Protein AF-A0AAV0TF35-F1 (afdb_monomer_lite)

pLDDT: mean 79.48, std 15.55, range [38.28, 94.62]

Organism: Hyaloperonospora brassicae (NCBI:txid162125)

Secondary structure (DSSP, 8-state):
-PPP---------THHHHHHHHHHHHHHHHHHHHHHHHHHHHHHHHHHHHHHHHHHHHHHHHHHHHHHHHHHHHHHHHHHHHHHHHHHTT--SSHHHHHHHHHHHHHHHHHHHT-----TTSHHHHHHHHHHHHHHHHHHHT--GGG-

Structure (mmCIF, N/CA/C/O backbone):
data_AF-A0AAV0TF35-F1
#
_entry.id   AF-A0AAV0TF35-F1
#
loop_
_atom_site.group_PDB
_atom_site.id
_atom_site.type_symbol
_atom_site.label_atom_id
_atom_site.label_alt_id
_atom_site.label_comp_id
_atom_site.label_asym_id
_atom_site.label_entity_id
_atom_site.label_seq_id
_atom_site.pdbx_PDB_ins_code
_atom_site.Cartn_x
_atom_site.Cartn_y
_atom_site.Cartn_z
_atom_site.occupancy
_atom_site.B_iso_or_equiv
_atom_site.auth_seq_id
_atom_site.auth_comp_id
_atom_site.auth_asym_id
_atom_site.auth_atom_id
_atom_site.pdbx_PDB_model_num
ATOM 1 N N . MET A 1 1 ? 33.521 -10.856 -114.991 1.00 39.41 1 MET A N 1
ATOM 2 C CA . MET A 1 1 ? 33.909 -9.832 -113.999 1.00 39.41 1 MET A CA 1
ATOM 3 C C . MET A 1 1 ? 32.859 -9.853 -112.904 1.00 39.41 1 MET A C 1
ATOM 5 O O . MET A 1 1 ? 31.703 -9.589 -113.199 1.00 39.41 1 MET A O 1
ATOM 9 N N . ALA A 1 2 ? 33.233 -10.313 -111.712 1.00 38.28 2 ALA A N 1
ATOM 10 C CA . ALA A 1 2 ? 32.333 -10.455 -110.572 1.00 38.28 2 ALA A CA 1
ATOM 11 C C . ALA A 1 2 ? 32.189 -9.104 -109.856 1.00 38.28 2 ALA A C 1
ATOM 13 O O . ALA A 1 2 ? 33.193 -8.448 -109.586 1.00 38.28 2 ALA A O 1
ATOM 14 N N . VAL A 1 3 ? 30.950 -8.693 -109.593 1.00 49.34 3 VAL A N 1
ATOM 15 C CA . VAL A 1 3 ? 30.610 -7.482 -108.835 1.00 49.34 3 VAL A CA 1
ATOM 16 C C . VAL A 1 3 ? 30.583 -7.859 -107.349 1.00 49.34 3 VAL A C 1
ATOM 18 O O . VAL A 1 3 ? 29.866 -8.803 -107.008 1.00 49.34 3 VAL A O 1
ATOM 21 N N . PRO A 1 4 ? 31.345 -7.196 -106.461 1.00 49.19 4 PRO A N 1
ATOM 22 C CA . PRO A 1 4 ? 31.268 -7.470 -105.036 1.00 49.19 4 PRO A CA 1
ATOM 23 C C . PRO A 1 4 ? 30.035 -6.784 -104.436 1.00 49.19 4 PRO A C 1
ATOM 25 O O . PRO A 1 4 ? 29.790 -5.601 -104.663 1.00 49.19 4 PRO A O 1
ATOM 28 N N . LEU A 1 5 ? 29.265 -7.559 -103.671 1.00 49.47 5 LEU A N 1
ATOM 29 C CA . LEU A 1 5 ? 28.242 -7.086 -102.744 1.00 49.47 5 LEU A CA 1
ATOM 30 C C . LEU A 1 5 ? 28.941 -6.364 -101.588 1.00 49.47 5 LEU A C 1
ATOM 32 O O . LEU A 1 5 ? 29.539 -7.018 -100.736 1.00 49.47 5 LEU A O 1
ATOM 36 N N . ASP A 1 6 ? 28.870 -5.036 -101.558 1.00 43.00 6 ASP A N 1
ATOM 37 C CA . ASP A 1 6 ? 29.236 -4.259 -100.373 1.00 43.00 6 ASP A CA 1
ATOM 38 C C . ASP A 1 6 ? 27.981 -4.124 -99.501 1.00 43.00 6 ASP A C 1
ATOM 40 O O . ASP A 1 6 ? 27.189 -3.191 -99.620 1.00 43.00 6 ASP A O 1
ATOM 44 N N . SER A 1 7 ? 27.736 -5.140 -98.674 1.00 52.03 7 SER A N 1
ATOM 45 C CA . SER A 1 7 ? 26.730 -5.102 -97.615 1.00 52.03 7 SER A CA 1
ATOM 46 C C . SER A 1 7 ? 27.299 -4.333 -96.424 1.00 52.03 7 SER A C 1
ATOM 48 O O . SER A 1 7 ? 27.687 -4.919 -95.412 1.00 52.03 7 SER A O 1
ATOM 50 N N . ARG A 1 8 ? 27.378 -3.009 -96.547 1.00 45.25 8 ARG A N 1
ATOM 51 C CA . ARG A 1 8 ? 27.542 -2.137 -95.385 1.00 45.25 8 ARG A CA 1
ATOM 52 C C . ARG A 1 8 ? 26.160 -1.884 -94.804 1.00 45.25 8 ARG A C 1
ATOM 54 O O . ARG A 1 8 ? 25.381 -1.096 -95.324 1.00 45.25 8 ARG A O 1
ATOM 61 N N . SER A 1 9 ? 25.861 -2.672 -93.777 1.00 46.91 9 SER A N 1
ATOM 62 C CA . SER A 1 9 ? 24.725 -2.510 -92.879 1.00 46.91 9 SER A CA 1
ATOM 63 C C . SER A 1 9 ? 24.828 -1.145 -92.200 1.00 46.91 9 SER A C 1
ATOM 65 O O . SER A 1 9 ? 25.594 -0.983 -91.255 1.00 46.91 9 SER A O 1
ATOM 67 N N . ASP A 1 10 ? 24.088 -0.173 -92.717 1.00 50.88 10 ASP A N 1
ATOM 68 C CA . ASP A 1 10 ? 23.901 1.151 -92.127 1.00 50.88 10 ASP A CA 1
ATOM 69 C C . ASP A 1 10 ? 22.817 1.035 -91.041 1.00 50.88 10 ASP A C 1
ATOM 71 O O . ASP A 1 10 ? 21.649 1.345 -91.264 1.00 50.88 10 ASP A O 1
ATOM 75 N N . SER A 1 11 ? 23.180 0.434 -89.901 1.00 50.62 11 SER A N 1
ATOM 76 C CA . SER A 1 11 ? 22.349 0.435 -88.688 1.00 50.62 11 SER A CA 1
ATOM 77 C C . SER A 1 11 ? 22.844 1.584 -87.816 1.00 50.62 11 SER A C 1
ATOM 79 O O . SER A 1 11 ? 23.638 1.397 -86.894 1.00 50.62 11 SER A O 1
ATOM 81 N N . ASP A 1 12 ? 22.455 2.798 -88.204 1.00 54.41 12 ASP A N 1
ATOM 82 C CA . ASP A 1 12 ? 22.581 4.014 -87.400 1.00 54.41 12 ASP A CA 1
ATOM 83 C C . ASP A 1 12 ? 21.557 3.958 -86.258 1.00 54.41 12 ASP A C 1
ATOM 85 O O . ASP A 1 12 ? 20.518 4.617 -86.264 1.00 54.41 12 ASP A O 1
ATOM 89 N N . ASP A 1 13 ? 21.836 3.105 -85.274 1.00 57.41 13 ASP A N 1
ATOM 90 C CA . ASP A 1 13 ? 21.039 2.982 -84.057 1.00 57.41 13 ASP A CA 1
ATOM 91 C C . ASP A 1 13 ? 21.516 4.006 -83.010 1.00 57.41 13 ASP A C 1
ATOM 93 O O . ASP A 1 13 ? 21.785 3.679 -81.854 1.00 57.41 13 ASP A O 1
ATOM 97 N N . GLY A 1 14 ? 21.572 5.289 -83.391 1.00 51.75 14 GLY A N 1
ATOM 98 C CA . GLY A 1 14 ? 21.834 6.421 -82.487 1.00 51.75 14 GLY A CA 1
ATOM 99 C C . GLY A 1 14 ? 20.794 6.598 -81.363 1.00 51.75 14 GLY A C 1
ATOM 100 O O . GLY A 1 14 ? 20.927 7.473 -80.512 1.00 51.75 14 GLY A O 1
ATOM 101 N N . PHE A 1 15 ? 19.756 5.757 -81.328 1.00 52.84 15 PHE A N 1
ATOM 102 C CA . PHE A 1 15 ? 18.768 5.686 -80.249 1.00 52.84 15 PHE A CA 1
ATOM 103 C C . PHE A 1 15 ? 19.249 4.849 -79.049 1.00 52.84 15 PHE A C 1
ATOM 105 O O . PHE A 1 15 ? 18.706 4.970 -77.950 1.00 52.84 15 PHE A O 1
ATOM 112 N N . GLN A 1 16 ? 20.262 3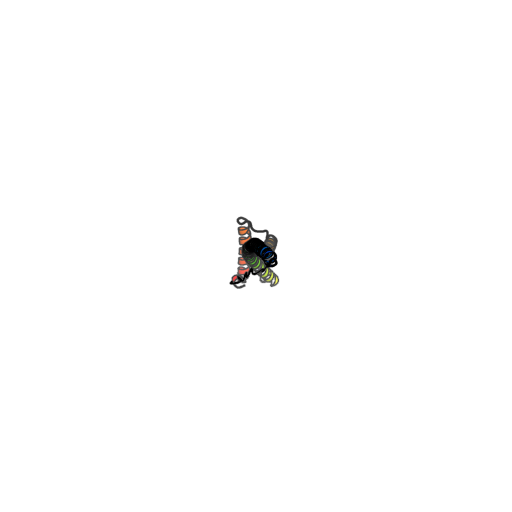.996 -79.238 1.00 52.25 16 GLN A N 1
ATOM 113 C CA . GLN A 1 16 ? 20.752 3.089 -78.196 1.00 52.25 16 GLN A CA 1
ATOM 114 C C . GLN A 1 16 ? 21.631 3.809 -77.158 1.00 52.25 16 GLN A C 1
ATOM 116 O O . GLN A 1 16 ? 21.594 3.452 -75.982 1.00 52.25 16 GLN A O 1
ATOM 121 N N . ASP A 1 17 ? 22.330 4.874 -77.559 1.00 53.12 17 ASP A N 1
ATOM 122 C CA . ASP A 1 17 ? 23.196 5.672 -76.676 1.00 53.12 17 ASP A CA 1
ATOM 123 C C . ASP A 1 17 ? 22.377 6.542 -75.695 1.00 53.12 17 ASP A C 1
A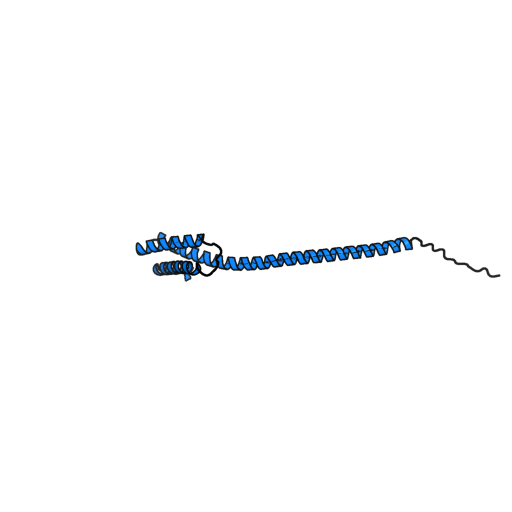TOM 125 O O . ASP A 1 17 ? 22.700 6.634 -74.515 1.00 53.12 17 ASP A O 1
ATOM 129 N N . PHE A 1 18 ? 21.222 7.071 -76.130 1.00 50.94 18 PHE A N 1
ATOM 130 C CA . PHE A 1 18 ? 20.303 7.844 -75.273 1.00 50.94 18 PHE A CA 1
ATOM 131 C C . PHE A 1 18 ? 19.622 6.986 -74.190 1.00 50.94 18 PHE A C 1
ATOM 133 O O . PHE A 1 18 ? 19.352 7.454 -73.084 1.00 50.94 18 PHE A O 1
ATOM 140 N N . LEU A 1 19 ? 19.342 5.712 -74.490 1.00 53.09 19 LEU A N 1
ATOM 141 C CA . LEU A 1 19 ? 18.788 4.766 -73.515 1.00 53.09 19 LEU A CA 1
ATOM 142 C C . LEU A 1 19 ? 19.868 4.191 -72.588 1.00 53.09 19 LEU A C 1
ATOM 144 O O . LEU A 1 19 ? 19.572 3.907 -71.426 1.00 53.09 19 LEU A O 1
ATOM 148 N N . SER A 1 20 ? 21.103 4.039 -73.078 1.00 54.28 20 SER A N 1
ATOM 149 C CA . SER A 1 20 ? 22.236 3.580 -72.272 1.00 54.28 20 SER A CA 1
ATOM 150 C C . SER A 1 20 ? 22.625 4.616 -71.210 1.00 54.28 20 SER A C 1
ATOM 152 O O . SER A 1 20 ? 22.835 4.236 -70.059 1.00 54.28 20 SER A O 1
ATOM 154 N N . ASP A 1 21 ? 22.622 5.909 -71.550 1.00 55.66 21 ASP A N 1
ATOM 155 C CA . ASP A 1 21 ? 22.913 7.006 -70.610 1.00 55.66 21 ASP A CA 1
ATOM 156 C C . ASP A 1 21 ? 21.825 7.127 -69.517 1.00 55.66 21 ASP A C 1
ATOM 158 O O . ASP A 1 21 ? 22.111 7.181 -68.323 1.00 55.66 21 ASP A O 1
ATOM 162 N N . ASN A 1 22 ? 20.547 6.990 -69.894 1.00 58.34 22 ASN A N 1
ATOM 163 C CA . ASN A 1 22 ? 19.421 7.032 -68.949 1.00 58.34 22 ASN A CA 1
ATOM 164 C C . ASN A 1 22 ? 19.341 5.798 -68.017 1.00 58.34 22 ASN A C 1
ATOM 166 O O . ASN A 1 22 ? 18.753 5.861 -66.936 1.00 58.34 22 ASN A O 1
ATOM 170 N N . SER A 1 23 ? 19.915 4.656 -68.418 1.00 62.47 23 SER A N 1
ATOM 171 C CA . SER A 1 23 ? 19.914 3.431 -67.603 1.00 62.47 23 SER A CA 1
ATOM 172 C C . SER A 1 23 ? 20.879 3.494 -66.412 1.00 62.47 23 SER A C 1
ATOM 174 O O . SER A 1 23 ? 20.525 3.042 -65.321 1.00 62.47 23 SER A O 1
ATOM 176 N N . GLY A 1 24 ? 22.047 4.126 -66.585 1.00 68.44 24 GLY A N 1
ATOM 177 C CA . GLY A 1 24 ? 23.000 4.368 -65.497 1.00 68.44 24 GLY A CA 1
ATOM 178 C C . GLY A 1 24 ? 22.474 5.382 -64.478 1.00 68.44 24 GLY A C 1
ATOM 179 O O . GLY A 1 24 ? 22.617 5.180 -63.271 1.00 68.44 24 GLY A O 1
ATOM 180 N N . ASP A 1 25 ? 21.774 6.415 -64.951 1.00 72.62 25 ASP A N 1
ATOM 181 C CA . ASP A 1 25 ? 21.108 7.401 -64.095 1.00 72.62 25 ASP A CA 1
ATOM 182 C C . ASP A 1 25 ? 19.975 6.778 -63.267 1.00 72.62 25 ASP A C 1
ATOM 184 O O . ASP A 1 25 ? 19.822 7.073 -62.079 1.00 72.62 25 ASP A O 1
ATOM 188 N N . GLN A 1 26 ? 19.209 5.855 -63.854 1.00 75.81 26 GLN A N 1
ATOM 189 C CA . GLN A 1 26 ? 18.161 5.129 -63.140 1.00 75.81 26 GLN A CA 1
ATOM 190 C C . GLN A 1 26 ? 18.734 4.210 -62.046 1.00 75.81 26 GLN A C 1
ATOM 192 O O . GLN A 1 26 ? 18.196 4.155 -60.939 1.00 75.81 26 GLN A O 1
ATOM 197 N N . GLU A 1 27 ? 19.841 3.517 -62.313 1.00 81.06 27 GLU A N 1
ATOM 198 C CA . GLU A 1 27 ? 20.518 2.674 -61.321 1.00 81.06 27 GLU A CA 1
ATOM 199 C C . GLU A 1 27 ? 21.148 3.506 -60.188 1.00 81.06 27 GLU A C 1
ATOM 201 O O . GLU A 1 27 ? 21.051 3.143 -59.008 1.00 81.06 27 GLU A O 1
ATOM 206 N N . ALA A 1 28 ? 21.713 4.673 -60.513 1.00 82.00 28 ALA A N 1
ATOM 207 C CA . ALA A 1 28 ? 22.236 5.621 -59.532 1.00 82.00 28 ALA A CA 1
ATOM 208 C C . ALA A 1 28 ? 21.129 6.185 -58.624 1.00 82.00 28 ALA A C 1
ATOM 210 O O . ALA A 1 28 ? 21.305 6.241 -57.402 1.00 82.00 28 ALA A O 1
ATOM 211 N N . LEU A 1 29 ? 19.967 6.533 -59.190 1.00 86.12 29 LEU A N 1
ATOM 212 C CA . LEU A 1 29 ? 18.798 6.984 -58.429 1.00 86.12 29 LEU A CA 1
ATOM 213 C C . LEU A 1 29 ? 18.277 5.894 -57.486 1.00 86.12 29 LEU A C 1
ATOM 215 O O . LEU A 1 29 ? 18.077 6.162 -56.303 1.00 86.12 29 LEU A O 1
ATOM 219 N N . LEU A 1 30 ? 18.138 4.651 -57.958 1.00 87.62 30 LEU A N 1
ATOM 220 C CA . LEU A 1 30 ? 17.723 3.519 -57.117 1.00 87.62 30 LEU A CA 1
ATOM 221 C C . LEU A 1 30 ? 18.724 3.250 -55.982 1.00 87.62 30 LEU A C 1
ATOM 223 O O . LEU A 1 30 ? 18.342 2.980 -54.837 1.00 87.62 30 LEU A O 1
ATOM 227 N N . THR A 1 31 ? 20.019 3.379 -56.264 1.00 88.50 31 THR A N 1
ATOM 228 C CA . THR A 1 31 ? 21.078 3.251 -55.253 1.00 88.50 31 THR A CA 1
ATOM 229 C C . THR A 1 31 ? 20.995 4.377 -54.216 1.00 88.50 31 THR A C 1
ATOM 231 O O . THR A 1 31 ? 21.122 4.144 -53.013 1.00 88.50 31 THR A O 1
ATOM 234 N N . GLN A 1 32 ? 20.714 5.605 -54.649 1.00 89.31 32 GLN A N 1
ATOM 235 C CA . GLN A 1 32 ? 20.523 6.738 -53.749 1.00 89.31 32 GLN A CA 1
ATOM 236 C C . GLN A 1 32 ? 19.266 6.583 -52.882 1.00 89.31 32 GLN A C 1
ATOM 238 O O . GLN A 1 32 ? 19.327 6.830 -51.673 1.00 89.31 32 GLN A O 1
ATOM 243 N N . GLU A 1 33 ? 18.144 6.160 -53.466 1.00 89.12 33 GLU A N 1
ATOM 244 C CA . GLU A 1 33 ? 16.887 5.926 -52.751 1.00 89.12 33 GLU A CA 1
ATOM 245 C C . GLU A 1 33 ? 17.015 4.791 -51.734 1.00 89.12 33 GLU A C 1
ATOM 247 O O . GLU A 1 33 ? 16.608 4.953 -50.583 1.00 89.12 33 GLU A O 1
ATOM 252 N N . SER A 1 34 ? 17.649 3.676 -52.108 1.00 88.62 34 SER A N 1
ATOM 253 C CA . SER A 1 34 ? 17.908 2.563 -51.186 1.00 88.62 34 SER A CA 1
ATOM 254 C C . SER A 1 34 ? 18.809 2.981 -50.020 1.00 88.62 34 SER A C 1
ATOM 256 O O . SER A 1 34 ? 18.485 2.703 -48.864 1.00 88.62 34 SER A O 1
ATOM 258 N N . ALA A 1 35 ? 19.871 3.751 -50.278 1.00 89.62 35 ALA A N 1
ATOM 259 C CA . ALA A 1 35 ? 20.725 4.294 -49.225 1.00 89.62 35 ALA A CA 1
ATOM 260 C C . ALA A 1 35 ? 19.987 5.317 -48.338 1.00 89.62 35 ALA A C 1
ATOM 262 O O . ALA A 1 35 ? 20.256 5.428 -47.138 1.00 89.62 35 ALA A O 1
ATOM 263 N N . ALA A 1 36 ? 19.070 6.112 -48.896 1.00 89.50 36 ALA A N 1
ATOM 264 C CA . ALA A 1 36 ? 18.238 7.035 -48.125 1.00 89.50 36 ALA A CA 1
ATOM 265 C C . ALA A 1 36 ? 17.240 6.280 -47.233 1.00 89.50 36 ALA A C 1
ATOM 267 O O . ALA A 1 36 ? 17.088 6.618 -46.054 1.00 89.50 36 ALA A O 1
ATOM 268 N N . LEU A 1 37 ? 16.617 5.227 -47.766 1.00 89.12 37 LEU A N 1
ATOM 269 C CA . LEU A 1 37 ? 15.707 4.356 -47.032 1.00 89.12 37 LEU A CA 1
ATOM 270 C C . LEU A 1 37 ? 16.429 3.632 -45.891 1.00 89.12 37 LEU A C 1
ATOM 272 O O . LEU A 1 37 ? 15.941 3.647 -44.764 1.00 89.12 37 LEU A O 1
ATOM 276 N N . GLU A 1 38 ? 17.618 3.083 -46.144 1.00 88.81 38 GLU A N 1
ATOM 277 C CA . GLU A 1 38 ? 18.431 2.406 -45.130 1.00 88.81 38 GLU A CA 1
ATOM 278 C C . GLU A 1 38 ? 18.820 3.357 -43.989 1.00 88.81 38 GLU A C 1
ATOM 280 O O . GLU A 1 38 ? 18.689 3.010 -42.813 1.00 88.81 38 GLU A O 1
ATOM 285 N N . ARG A 1 39 ? 19.246 4.589 -44.311 1.00 88.50 39 ARG A N 1
ATOM 286 C CA . ARG A 1 39 ? 19.531 5.610 -43.289 1.00 88.50 39 ARG A CA 1
ATOM 287 C C . ARG A 1 39 ? 18.289 5.923 -42.466 1.00 88.50 39 ARG A C 1
ATOM 289 O O . ARG A 1 39 ? 18.372 5.943 -41.242 1.00 88.50 39 ARG A O 1
ATOM 296 N N . ARG A 1 40 ? 17.136 6.113 -43.114 1.00 86.50 40 ARG A N 1
ATOM 297 C CA . ARG A 1 40 ? 15.871 6.391 -42.423 1.00 86.50 40 ARG A CA 1
ATOM 298 C C . ARG A 1 40 ? 15.466 5.239 -41.506 1.00 86.50 40 ARG A C 1
ATOM 300 O O . ARG A 1 40 ? 15.117 5.496 -40.359 1.00 86.50 40 ARG A O 1
ATOM 307 N N . MET A 1 41 ? 15.556 3.998 -41.980 1.00 87.25 41 MET A N 1
ATOM 308 C CA . MET A 1 41 ? 15.262 2.801 -41.188 1.00 87.25 41 MET A CA 1
ATOM 309 C C . MET A 1 41 ? 16.196 2.678 -39.982 1.00 87.25 41 MET A C 1
ATOM 311 O O . MET A 1 41 ? 15.719 2.438 -38.879 1.00 87.25 41 MET A O 1
ATOM 315 N N . LYS A 1 42 ? 17.504 2.911 -40.151 1.00 86.50 42 LYS A N 1
ATOM 316 C CA . LYS A 1 42 ? 18.464 2.905 -39.035 1.00 86.50 42 LYS A CA 1
ATOM 317 C 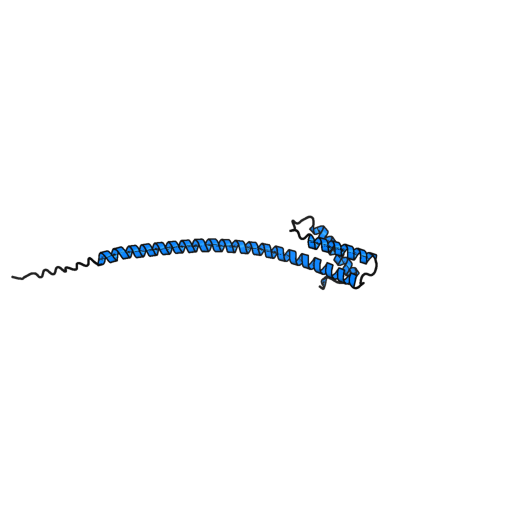C . LYS A 1 42 ? 18.164 4.004 -38.021 1.00 86.50 42 LYS A C 1
ATOM 319 O O . LYS A 1 42 ? 18.140 3.734 -36.827 1.00 86.50 42 LYS A O 1
ATOM 324 N N . THR A 1 43 ? 17.922 5.235 -38.468 1.00 83.38 43 THR A N 1
ATOM 325 C CA . THR A 1 43 ? 17.643 6.354 -37.558 1.00 83.38 43 THR A CA 1
ATOM 326 C C . THR A 1 43 ? 16.321 6.172 -36.819 1.00 83.38 43 THR A C 1
ATOM 328 O O . THR A 1 43 ? 16.282 6.400 -35.613 1.00 83.38 43 THR A O 1
ATOM 331 N N . MET A 1 44 ? 15.260 5.741 -37.510 1.00 79.75 44 MET A N 1
ATOM 332 C CA . MET A 1 44 ? 13.977 5.426 -36.873 1.00 79.75 44 MET A CA 1
ATOM 333 C C . MET A 1 44 ? 14.125 4.250 -35.910 1.00 79.75 44 MET A C 1
ATOM 335 O O . MET A 1 44 ? 13.786 4.400 -34.750 1.00 79.75 44 MET A O 1
ATOM 339 N N . GLY A 1 45 ? 14.755 3.148 -36.321 1.00 81.81 45 GLY A N 1
ATOM 340 C CA . GLY A 1 45 ? 14.963 1.989 -35.450 1.00 81.81 45 GLY A CA 1
ATOM 341 C C . GLY A 1 45 ? 15.801 2.293 -34.202 1.00 81.81 45 GLY A C 1
ATOM 342 O O . GLY A 1 45 ? 15.477 1.820 -33.118 1.00 81.81 45 GLY A O 1
ATOM 343 N N . ILE A 1 46 ? 16.851 3.118 -34.317 1.00 80.62 46 ILE A N 1
ATOM 344 C CA . ILE A 1 46 ? 17.656 3.554 -33.160 1.00 80.62 46 ILE A CA 1
ATOM 345 C C . ILE A 1 46 ? 16.842 4.467 -32.239 1.00 80.62 46 ILE A C 1
ATOM 347 O O . ILE A 1 46 ? 16.937 4.344 -31.019 1.00 80.62 46 ILE A O 1
ATOM 351 N N . ARG A 1 47 ? 16.051 5.387 -32.801 1.00 84.50 47 ARG A N 1
ATOM 352 C CA . ARG A 1 47 ? 15.192 6.281 -32.019 1.00 84.50 47 ARG A CA 1
ATOM 353 C C . ARG A 1 47 ? 14.098 5.502 -31.292 1.00 84.50 47 ARG A C 1
ATOM 355 O O . ARG A 1 47 ? 13.943 5.698 -30.093 1.00 84.50 47 ARG A O 1
ATOM 362 N N . ASP A 1 48 ? 13.411 4.612 -31.996 1.00 83.19 48 ASP A N 1
ATOM 363 C CA . ASP A 1 48 ? 12.340 3.779 -31.455 1.00 83.19 48 ASP A CA 1
ATOM 364 C C . ASP A 1 48 ? 12.894 2.842 -30.377 1.00 83.19 48 ASP A C 1
ATOM 366 O O . ASP A 1 48 ? 12.332 2.752 -29.293 1.00 83.19 48 ASP A O 1
ATOM 370 N N . GLY A 1 49 ? 14.053 2.216 -30.611 1.00 80.38 49 GLY A N 1
ATOM 371 C CA . GLY A 1 49 ? 14.722 1.392 -29.600 1.00 80.38 49 GLY A CA 1
ATOM 372 C C . GLY A 1 49 ? 15.148 2.183 -28.357 1.00 80.38 49 GLY A C 1
ATOM 373 O O . GLY A 1 49 ? 15.026 1.686 -27.238 1.00 80.38 49 GLY A O 1
ATOM 374 N N . LEU A 1 50 ? 15.611 3.428 -28.526 1.00 81.31 50 LEU A N 1
ATOM 375 C CA . LEU A 1 50 ? 15.945 4.320 -27.412 1.00 81.31 50 LEU A CA 1
ATOM 376 C C . LEU A 1 50 ? 14.701 4.741 -26.617 1.00 81.31 50 LEU A C 1
ATOM 378 O O . LEU A 1 50 ? 14.771 4.874 -25.397 1.00 81.31 50 LEU A O 1
ATOM 382 N N . GLU A 1 51 ? 13.586 4.993 -27.297 1.00 81.12 51 GLU A N 1
ATOM 383 C CA . GLU A 1 51 ? 12.314 5.361 -26.674 1.00 81.12 51 GLU A CA 1
ATOM 384 C C . GLU A 1 51 ? 11.717 4.178 -25.906 1.00 81.12 51 GLU A C 1
ATOM 386 O O . GLU A 1 51 ? 11.435 4.310 -24.716 1.00 81.12 51 GLU A O 1
ATOM 391 N N . LEU A 1 52 ? 11.681 2.997 -26.529 1.00 79.69 52 LEU A N 1
ATOM 392 C CA . LEU A 1 52 ? 11.222 1.756 -25.909 1.00 79.69 52 LEU A CA 1
ATOM 393 C C . LEU A 1 52 ? 12.061 1.394 -24.673 1.00 79.69 52 LEU A C 1
ATOM 395 O O . LEU A 1 52 ? 11.524 1.015 -23.639 1.00 79.69 52 LEU A O 1
ATOM 399 N N . GLY A 1 53 ? 13.387 1.558 -24.748 1.00 77.12 53 GLY A N 1
ATOM 400 C CA . GLY A 1 53 ? 14.275 1.310 -23.610 1.00 77.12 53 GLY A CA 1
ATOM 401 C C . GLY A 1 53 ? 14.004 2.238 -22.422 1.00 77.12 53 GLY A C 1
ATOM 402 O O . GLY A 1 53 ? 14.024 1.793 -21.277 1.00 77.12 53 GLY A O 1
ATOM 403 N N . LYS A 1 54 ? 13.700 3.517 -22.679 1.00 85.88 54 LYS A N 1
ATOM 404 C CA . LYS A 1 54 ? 13.321 4.472 -21.623 1.00 85.88 54 LYS A CA 1
ATOM 405 C C . LYS A 1 54 ? 11.984 4.116 -20.993 1.00 85.88 54 LYS A C 1
ATOM 407 O O . LYS A 1 54 ? 11.848 4.235 -19.780 1.00 85.88 54 LYS A O 1
ATOM 412 N N . GLU A 1 55 ? 11.018 3.707 -21.809 1.00 86.00 55 GLU A N 1
ATOM 413 C CA . GLU A 1 55 ? 9.697 3.300 -21.340 1.00 86.00 55 GLU A CA 1
ATOM 414 C C . GLU A 1 55 ? 9.779 2.055 -20.452 1.00 86.00 55 GLU A C 1
ATOM 416 O O . GLU A 1 55 ? 9.175 2.042 -19.386 1.00 86.00 55 GLU A O 1
ATOM 421 N N . ILE A 1 56 ? 10.602 1.065 -20.815 1.00 83.69 56 ILE A N 1
ATOM 422 C CA . ILE A 1 56 ? 10.817 -0.138 -19.995 1.00 83.69 56 ILE A CA 1
ATOM 423 C C . ILE A 1 56 ? 11.372 0.232 -18.619 1.00 83.69 56 ILE A C 1
ATOM 425 O O . ILE A 1 56 ? 10.779 -0.125 -17.606 1.00 83.69 56 ILE A O 1
ATOM 429 N N . THR A 1 57 ? 12.470 0.991 -18.559 1.00 84.38 57 THR A N 1
ATOM 430 C CA . THR A 1 57 ? 13.065 1.381 -17.268 1.00 84.38 57 THR A CA 1
ATOM 431 C C . THR A 1 57 ? 12.128 2.274 -16.448 1.00 84.38 57 THR A C 1
ATOM 433 O O . THR A 1 57 ? 12.102 2.191 -15.220 1.00 84.38 57 THR A O 1
ATOM 436 N N . LEU A 1 58 ? 11.334 3.125 -17.107 1.00 89.50 58 LEU A N 1
ATOM 437 C CA . LEU A 1 58 ? 10.307 3.922 -16.439 1.00 89.50 58 LEU A CA 1
ATOM 438 C C . LEU A 1 58 ? 9.218 3.031 -15.832 1.00 89.50 58 LEU A C 1
ATOM 440 O O . LEU A 1 58 ? 8.834 3.250 -14.684 1.00 89.50 58 LEU A O 1
ATOM 444 N N . GLN A 1 59 ? 8.746 2.036 -16.583 1.00 92.94 59 GLN A N 1
ATOM 445 C CA . GLN A 1 59 ? 7.714 1.114 -16.128 1.00 92.94 59 GLN A CA 1
ATOM 446 C C . GLN A 1 59 ? 8.214 0.254 -14.968 1.00 92.94 59 GLN A C 1
ATOM 448 O O . GLN A 1 59 ? 7.506 0.120 -13.979 1.00 92.94 59 GLN A O 1
ATOM 453 N N . GLU A 1 60 ? 9.453 -0.238 -15.020 1.00 91.69 60 GLU A N 1
ATOM 454 C CA . GLU A 1 60 ? 10.078 -0.963 -13.905 1.00 91.69 60 GLU A CA 1
ATOM 455 C C . GLU A 1 60 ? 10.115 -0.112 -12.626 1.00 91.69 60 GLU A C 1
ATOM 457 O O . GLU A 1 60 ? 9.765 -0.584 -11.542 1.00 91.69 60 GLU A O 1
ATOM 462 N N . GLY A 1 61 ? 10.495 1.165 -12.749 1.00 89.00 61 GLY A N 1
ATOM 463 C CA . GLY A 1 61 ? 10.487 2.103 -11.629 1.00 89.00 61 GLY A CA 1
ATOM 464 C C . GLY A 1 61 ? 9.079 2.379 -11.096 1.00 89.00 61 GLY A C 1
ATOM 465 O O . GLY A 1 61 ? 8.873 2.412 -9.880 1.00 89.00 61 GLY A O 1
ATOM 466 N N . PHE A 1 62 ? 8.102 2.546 -11.992 1.00 91.06 62 PHE A N 1
ATOM 467 C CA . PHE A 1 62 ? 6.702 2.734 -11.623 1.00 91.06 62 PHE A CA 1
ATOM 468 C C . PHE A 1 62 ? 6.135 1.502 -10.921 1.00 91.06 62 PHE A C 1
ATOM 470 O O . PHE A 1 62 ? 5.555 1.648 -9.854 1.00 91.06 62 PHE A O 1
ATOM 477 N N . ASP A 1 63 ? 6.327 0.306 -11.471 1.00 92.50 63 ASP A N 1
ATOM 478 C CA . ASP A 1 63 ? 5.803 -0.943 -10.922 1.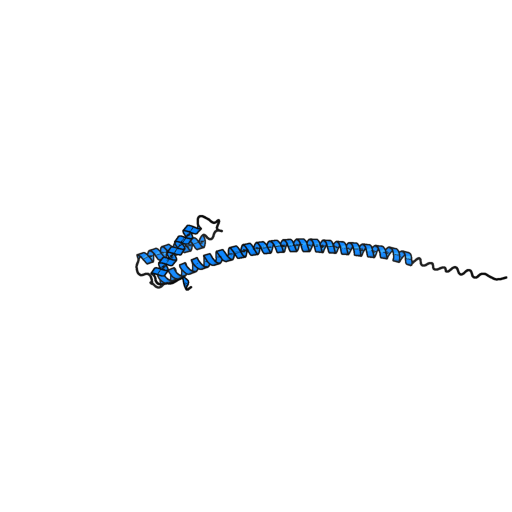00 92.50 63 ASP A CA 1
ATOM 479 C C . ASP A 1 63 ? 6.375 -1.205 -9.524 1.00 92.50 63 ASP A C 1
ATOM 481 O O . ASP A 1 63 ? 5.633 -1.541 -8.598 1.00 92.50 63 ASP A O 1
ATOM 485 N N . ALA A 1 64 ? 7.680 -0.973 -9.336 1.00 88.12 64 ALA A N 1
ATOM 486 C CA . ALA A 1 64 ? 8.326 -1.094 -8.034 1.00 88.12 64 ALA A CA 1
ATOM 487 C C . ALA A 1 64 ? 7.770 -0.084 -7.014 1.00 88.12 64 ALA A C 1
ATOM 489 O O . ALA A 1 64 ? 7.452 -0.461 -5.882 1.00 88.12 64 ALA A O 1
ATOM 490 N N . GLY A 1 65 ? 7.623 1.185 -7.408 1.00 87.19 65 GLY A N 1
ATOM 491 C CA . GLY A 1 65 ? 7.057 2.225 -6.547 1.00 87.19 65 GLY A CA 1
ATOM 492 C C . GLY A 1 65 ? 5.574 2.000 -6.243 1.00 87.19 65 GLY A C 1
ATOM 493 O O . GLY A 1 65 ? 5.136 2.166 -5.104 1.00 87.19 65 GLY A O 1
ATOM 494 N N . TYR A 1 66 ? 4.804 1.565 -7.239 1.00 89.44 66 TYR A N 1
ATOM 495 C CA . TYR A 1 66 ? 3.386 1.255 -7.117 1.00 89.44 66 TYR A CA 1
ATOM 496 C C . TYR A 1 66 ? 3.163 0.077 -6.175 1.00 89.44 66 TYR A C 1
ATOM 498 O O . TYR A 1 66 ? 2.339 0.188 -5.274 1.00 89.44 66 TYR A O 1
ATOM 506 N N . ALA A 1 67 ? 3.913 -1.019 -6.318 1.00 89.12 67 ALA A N 1
ATOM 507 C CA . ALA A 1 67 ? 3.783 -2.179 -5.438 1.00 89.12 67 ALA A CA 1
ATOM 508 C C . ALA A 1 67 ? 4.023 -1.809 -3.964 1.00 89.12 67 ALA A C 1
ATOM 510 O O . ALA A 1 67 ? 3.241 -2.191 -3.092 1.00 89.12 67 ALA A O 1
ATOM 511 N N . GLN A 1 68 ? 5.061 -1.012 -3.690 1.00 85.75 68 GLN A N 1
ATOM 512 C CA . GLN A 1 68 ? 5.372 -0.541 -2.337 1.00 85.75 68 GLN A CA 1
ATOM 513 C C . GLN A 1 68 ? 4.292 0.412 -1.805 1.00 85.75 68 GLN A C 1
ATOM 515 O O . GLN A 1 68 ? 3.772 0.217 -0.704 1.00 85.75 68 GLN A O 1
ATOM 520 N N . GLY A 1 69 ? 3.901 1.411 -2.600 1.00 86.31 69 GLY A N 1
ATOM 521 C CA . GLY A 1 69 ? 2.884 2.388 -2.215 1.00 86.31 69 GLY A CA 1
ATOM 522 C C . GLY A 1 69 ? 1.500 1.766 -2.016 1.00 86.31 69 GLY A C 1
ATOM 523 O O . GLY A 1 69 ? 0.801 2.105 -1.058 1.00 86.31 69 GLY A O 1
ATOM 524 N N . ALA A 1 70 ? 1.109 0.823 -2.874 1.00 88.56 70 ALA A N 1
ATOM 525 C CA . ALA A 1 70 ? -0.150 0.093 -2.778 1.00 88.56 70 ALA A CA 1
ATOM 526 C C . ALA A 1 70 ? -0.192 -0.770 -1.513 1.00 88.56 70 ALA A C 1
ATOM 528 O O . ALA A 1 70 ? -1.149 -0.671 -0.751 1.00 88.56 70 ALA A O 1
ATOM 529 N N . ALA A 1 71 ? 0.859 -1.551 -1.235 1.00 88.25 71 ALA A N 1
ATOM 530 C CA . ALA A 1 71 ? 0.928 -2.366 -0.023 1.00 88.25 71 ALA A CA 1
ATOM 531 C C . ALA A 1 71 ? 0.848 -1.508 1.254 1.00 88.25 71 ALA A C 1
ATOM 533 O O . ALA A 1 71 ? 0.075 -1.815 2.165 1.00 88.25 71 ALA A O 1
ATOM 534 N N . ARG A 1 72 ? 1.594 -0.396 1.297 1.00 87.69 72 ARG A N 1
ATOM 535 C CA . ARG A 1 72 ? 1.586 0.550 2.423 1.00 87.69 72 ARG A CA 1
ATOM 536 C C . ARG A 1 72 ? 0.211 1.186 2.628 1.00 87.69 72 ARG A C 1
ATOM 538 O O . ARG A 1 72 ? -0.354 1.116 3.718 1.00 87.69 72 ARG A O 1
ATOM 545 N N . SER A 1 73 ? -0.335 1.803 1.579 1.00 89.00 73 SER A N 1
ATOM 546 C CA . SER A 1 73 ? -1.627 2.502 1.644 1.00 89.00 73 SER A CA 1
ATOM 547 C C . SER A 1 73 ? -2.779 1.556 1.975 1.00 89.00 73 SER A C 1
ATOM 549 O O . SER A 1 73 ? -3.654 1.927 2.757 1.00 89.00 73 SER A O 1
ATOM 551 N N . PHE A 1 74 ? -2.745 0.323 1.462 1.00 90.81 74 PHE A N 1
ATOM 552 C CA . PHE A 1 74 ? -3.709 -0.711 1.816 1.00 90.81 74 PHE A CA 1
ATOM 553 C C . PHE A 1 74 ? -3.648 -1.040 3.310 1.00 90.81 74 PHE A C 1
ATOM 555 O O . PHE A 1 74 ? -4.671 -0.970 3.984 1.00 90.81 74 PHE A O 1
ATOM 562 N N . ARG A 1 75 ? -2.456 -1.306 3.864 1.00 90.44 75 ARG A N 1
ATOM 563 C CA . ARG A 1 75 ? -2.307 -1.639 5.291 1.00 90.44 75 ARG A CA 1
ATOM 564 C C . ARG A 1 75 ? -2.777 -0.505 6.206 1.00 90.44 75 ARG A C 1
ATOM 566 O O . ARG A 1 75 ? -3.561 -0.746 7.123 1.00 90.44 75 ARG A O 1
ATOM 573 N N . VAL A 1 76 ? -2.360 0.734 5.928 1.00 91.50 76 VAL A N 1
ATOM 574 C CA . VAL A 1 76 ? -2.798 1.925 6.683 1.00 91.50 76 VAL A CA 1
ATOM 575 C C . VAL A 1 76 ? -4.318 2.098 6.593 1.00 91.50 76 VAL A C 1
ATOM 577 O O . VAL A 1 76 ? -4.979 2.326 7.608 1.00 91.50 76 VAL A O 1
ATOM 580 N N . GLY A 1 77 ? -4.881 1.964 5.388 1.00 92.25 77 GLY A N 1
ATOM 581 C CA . GLY A 1 77 ? -6.315 2.092 5.141 1.00 92.25 77 GLY A CA 1
ATOM 582 C C . GLY A 1 77 ? -7.140 1.043 5.885 1.00 92.25 77 GLY A C 1
ATOM 583 O O . GLY A 1 77 ? -8.132 1.395 6.527 1.00 92.25 77 GLY A O 1
ATOM 584 N N . THR A 1 78 ? -6.707 -0.219 5.860 1.00 93.38 78 THR A N 1
ATOM 585 C CA . THR A 1 78 ? -7.374 -1.334 6.546 1.00 93.38 78 THR A CA 1
ATOM 586 C C . THR A 1 78 ? -7.391 -1.129 8.058 1.00 93.38 78 THR A C 1
ATOM 588 O O . THR A 1 78 ? -8.462 -1.171 8.665 1.00 93.38 78 THR A O 1
ATOM 591 N N . LEU A 1 79 ? -6.242 -0.822 8.670 1.00 93.50 79 LEU A N 1
ATOM 592 C CA . LEU A 1 79 ? -6.151 -0.595 10.118 1.00 93.50 79 LEU A CA 1
ATOM 593 C C . LEU A 1 79 ? -6.989 0.603 10.561 1.00 93.50 79 LEU A C 1
ATOM 595 O O . LEU A 1 79 ? -7.745 0.521 11.532 1.00 93.50 79 LEU A O 1
ATOM 599 N N . ARG A 1 80 ? -6.912 1.709 9.815 1.00 94.00 80 ARG A N 1
ATOM 600 C CA . ARG A 1 80 ? -7.703 2.906 10.101 1.00 94.00 80 ARG A CA 1
ATOM 601 C C . ARG A 1 80 ? -9.202 2.624 9.981 1.00 94.00 80 ARG A C 1
ATOM 603 O O . ARG A 1 80 ? -9.963 3.023 10.859 1.00 94.00 80 ARG A O 1
ATOM 610 N N . GLY A 1 81 ? -9.630 1.934 8.925 1.00 93.44 81 GLY A N 1
ATOM 611 C CA . GLY A 1 81 ? -11.031 1.572 8.709 1.00 93.44 81 GLY A CA 1
ATOM 612 C C . GLY A 1 81 ? -11.572 0.638 9.792 1.00 93.44 81 GLY A C 1
ATOM 613 O O . GLY A 1 81 ? -12.673 0.862 10.306 1.00 93.44 81 GLY A O 1
ATOM 614 N N . ALA A 1 82 ? -10.783 -0.360 10.192 1.00 93.50 82 ALA A N 1
ATOM 615 C CA . ALA A 1 82 ? -11.129 -1.278 11.270 1.00 93.50 82 ALA A CA 1
ATOM 616 C C . ALA A 1 82 ? -11.265 -0.543 12.614 1.00 93.50 82 ALA A C 1
ATOM 618 O O . ALA A 1 82 ? -12.288 -0.691 13.283 1.00 93.50 82 ALA A O 1
ATOM 619 N N . LEU A 1 83 ? -10.304 0.318 12.974 1.00 92.88 83 LEU A N 1
ATOM 620 C CA . LEU A 1 83 ? -10.359 1.111 14.208 1.00 92.88 83 LEU A CA 1
ATOM 621 C C . LEU A 1 83 ? -11.530 2.102 14.214 1.00 92.88 83 LEU A C 1
ATOM 623 O O . LEU A 1 83 ? -12.252 2.197 15.207 1.00 92.88 83 LEU A O 1
ATOM 627 N N . GLU A 1 84 ? -11.763 2.826 13.113 1.00 94.12 84 GLU A N 1
ATOM 628 C CA . GLU A 1 84 ? -12.908 3.741 12.998 1.00 94.12 84 GLU A CA 1
ATOM 629 C C . GLU A 1 84 ? -14.238 2.996 13.178 1.00 94.12 84 GLU A C 1
ATOM 631 O O . GLU A 1 84 ? -15.147 3.498 13.847 1.00 94.12 84 GLU A O 1
ATOM 636 N N . THR A 1 85 ? -14.346 1.795 12.610 1.00 93.44 85 THR A N 1
ATOM 637 C CA . THR A 1 85 ? -15.531 0.943 12.746 1.00 93.44 85 THR A CA 1
ATOM 638 C C . THR A 1 85 ? -15.684 0.448 14.180 1.00 93.44 85 THR A C 1
ATOM 640 O O . THR A 1 85 ? -16.764 0.587 14.751 1.00 93.44 85 THR A O 1
ATOM 643 N N . ALA A 1 86 ? -14.608 -0.036 14.804 1.00 91.56 86 ALA A N 1
ATOM 644 C CA . ALA A 1 86 ? -14.620 -0.502 16.187 1.00 91.56 86 ALA A CA 1
ATOM 645 C C . ALA A 1 86 ? -15.091 0.586 17.164 1.00 91.56 86 ALA A C 1
ATOM 647 O O . ALA A 1 86 ? -15.973 0.348 17.991 1.00 91.56 86 ALA A O 1
ATOM 648 N N . VAL A 1 87 ? -14.580 1.811 17.003 1.00 92.88 87 VAL A N 1
ATOM 649 C CA . VAL A 1 87 ? -14.994 2.970 17.806 1.00 92.88 87 VAL A CA 1
ATOM 650 C C . VAL A 1 87 ? -16.462 3.329 17.556 1.00 92.88 87 VAL A C 1
ATOM 652 O O . VAL A 1 87 ? -17.198 3.594 18.504 1.00 92.88 87 VAL A O 1
ATOM 655 N N . ARG A 1 88 ? -16.924 3.340 16.297 1.00 92.69 88 ARG A N 1
ATOM 656 C CA . ARG A 1 88 ? -18.324 3.676 15.960 1.00 92.69 88 ARG A CA 1
ATOM 657 C C . ARG A 1 88 ? -19.323 2.627 16.441 1.00 92.69 88 ARG A C 1
ATOM 659 O O . ARG A 1 88 ? -20.439 2.987 16.801 1.00 92.69 88 ARG A O 1
ATOM 666 N N . CYS A 1 89 ? -18.929 1.359 16.445 1.00 91.94 89 CYS A N 1
ATOM 667 C CA . CYS A 1 89 ? -19.747 0.248 16.922 1.00 91.94 89 CYS A CA 1
ATOM 668 C C . CYS A 1 89 ? -19.713 0.084 18.448 1.00 91.94 89 CYS A C 1
ATOM 670 O O . CYS A 1 89 ? -20.433 -0.764 18.966 1.00 91.94 89 CYS A O 1
ATOM 672 N N . GLY A 1 90 ? -18.911 0.877 19.169 1.00 89.25 90 GLY A N 1
ATOM 673 C CA . GLY A 1 90 ? -18.800 0.782 20.626 1.00 89.25 90 GLY A CA 1
ATOM 674 C C . GLY A 1 90 ? -18.119 -0.504 21.097 1.00 89.25 90 GLY A C 1
ATOM 675 O O . GLY A 1 90 ? -18.423 -0.987 22.180 1.00 89.25 90 GLY A O 1
ATOM 676 N N . LEU A 1 91 ? -17.218 -1.066 20.283 1.00 87.69 91 LEU A N 1
ATOM 677 C CA . LEU A 1 91 ? -16.468 -2.285 20.606 1.00 87.69 91 LEU A CA 1
ATOM 678 C C . LEU A 1 91 ? -15.299 -2.027 21.578 1.00 87.69 91 LEU A C 1
ATOM 680 O O . LEU A 1 91 ? -14.646 -2.960 22.029 1.00 87.69 91 LEU A O 1
ATOM 684 N N . THR A 1 92 ? -15.023 -0.765 21.910 1.00 87.75 92 THR A N 1
ATOM 685 C CA . THR A 1 92 ? -14.015 -0.378 22.904 1.00 87.75 92 THR A CA 1
ATOM 686 C C . THR A 1 92 ? -14.565 -0.552 24.319 1.00 87.75 92 THR A C 1
ATOM 688 O O . THR A 1 92 ? -15.606 0.018 24.646 1.00 87.75 92 THR A O 1
ATOM 691 N N . ASN A 1 93 ? -13.850 -1.300 25.159 1.00 82.00 93 ASN A N 1
ATOM 692 C CA . ASN A 1 93 ? -14.329 -1.703 26.485 1.00 82.00 93 ASN A CA 1
ATOM 693 C C . ASN A 1 93 ? -14.280 -0.582 27.541 1.00 82.00 93 ASN A C 1
ATOM 695 O O . ASN A 1 93 ? -15.039 -0.628 28.509 1.00 82.00 93 ASN A O 1
ATOM 699 N N . ASP A 1 94 ? -13.407 0.417 27.378 1.00 88.31 94 ASP A N 1
ATOM 700 C CA . ASP A 1 94 ? -13.269 1.541 28.305 1.00 88.31 94 ASP A CA 1
ATOM 701 C C . ASP A 1 94 ? -12.960 2.882 27.598 1.00 88.31 94 ASP A C 1
ATOM 703 O O . ASP A 1 94 ? -12.656 2.954 26.402 1.00 88.31 94 ASP A O 1
ATOM 707 N N . GLU A 1 95 ? -13.072 3.978 28.356 1.00 89.88 95 GLU A N 1
ATOM 708 C CA . GLU A 1 95 ? -12.775 5.349 27.901 1.00 89.88 95 GLU A CA 1
ATOM 709 C C . GLU A 1 95 ? -11.291 5.545 27.536 1.00 89.88 95 GLU A C 1
ATOM 711 O O . GLU A 1 95 ? -10.964 6.338 26.647 1.00 89.88 95 GLU A O 1
ATOM 716 N N . ALA A 1 96 ? -10.385 4.816 28.198 1.00 89.56 96 ALA A N 1
ATOM 717 C CA . ALA A 1 96 ? -8.947 4.905 27.959 1.00 89.56 96 ALA A CA 1
ATOM 718 C C . ALA A 1 96 ? -8.581 4.344 26.576 1.00 89.56 96 ALA A C 1
ATOM 720 O O . ALA A 1 96 ? -7.958 5.037 25.772 1.00 89.56 96 ALA A O 1
ATOM 721 N N . MET A 1 97 ? -9.065 3.146 26.261 1.00 88.69 97 MET A N 1
ATOM 722 C CA . MET A 1 97 ? -8.924 2.469 24.977 1.00 88.69 97 MET A CA 1
ATOM 723 C C . MET A 1 97 ? -9.598 3.253 23.855 1.00 88.69 97 MET A C 1
ATOM 725 O O . MET A 1 97 ? -9.054 3.362 22.760 1.00 88.69 97 MET A O 1
ATOM 729 N N . LEU A 1 98 ? -10.761 3.855 24.115 1.00 91.75 98 LEU A N 1
ATOM 730 C CA . LEU A 1 98 ? -11.420 4.735 23.150 1.00 91.75 98 LEU A CA 1
ATOM 731 C C . LEU A 1 98 ? -10.565 5.973 22.839 1.00 91.75 98 LEU A C 1
ATOM 733 O O . LEU A 1 98 ? -10.464 6.383 21.679 1.00 91.75 98 LEU A O 1
ATOM 737 N N . THR A 1 99 ? -9.935 6.566 23.854 1.00 93.19 99 THR A N 1
ATOM 738 C CA . THR A 1 99 ? -9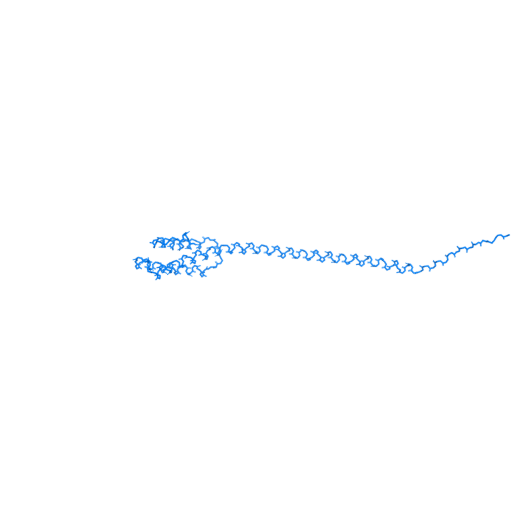.026 7.709 23.682 1.00 93.19 99 THR A CA 1
ATOM 739 C C . THR A 1 99 ? -7.775 7.309 22.899 1.00 93.19 99 THR A C 1
ATOM 741 O O . THR A 1 99 ? -7.380 8.017 21.970 1.00 93.19 99 THR A O 1
ATOM 744 N N . GLU A 1 100 ? -7.196 6.150 23.212 1.00 92.62 100 GLU A N 1
ATOM 745 C CA . GLU A 1 100 ? -6.028 5.606 22.518 1.00 92.62 100 GLU A CA 1
ATOM 746 C C . GLU A 1 100 ? -6.336 5.273 21.051 1.00 92.62 100 GLU A C 1
ATOM 748 O O . GLU A 1 100 ? -5.617 5.709 20.152 1.00 92.62 100 GLU A O 1
ATOM 753 N N . ALA A 1 101 ? -7.467 4.614 20.780 1.00 92.12 101 ALA A N 1
ATOM 754 C CA . ALA A 1 101 ? -7.921 4.320 19.424 1.00 92.12 101 ALA A CA 1
ATOM 755 C C . ALA A 1 101 ? -8.103 5.603 18.597 1.00 92.12 101 ALA A C 1
ATOM 757 O O . ALA A 1 101 ? -7.697 5.662 17.436 1.00 92.12 101 ALA A O 1
ATOM 758 N N . ARG A 1 102 ? -8.655 6.675 19.185 1.00 93.69 102 ARG A N 1
ATOM 759 C CA . ARG A 1 102 ? -8.777 7.980 18.508 1.00 93.69 102 ARG A CA 1
ATOM 760 C C . ARG A 1 102 ? -7.423 8.621 18.215 1.00 93.69 102 ARG A C 1
ATOM 762 O O . ARG A 1 102 ? -7.260 9.202 17.139 1.00 93.69 102 ARG A O 1
ATOM 769 N N . ALA A 1 103 ? -6.472 8.525 19.142 1.00 94.62 103 ALA A N 1
ATOM 770 C CA . ALA A 1 103 ? -5.114 9.016 18.932 1.00 94.62 103 ALA A CA 1
ATOM 771 C C . ALA A 1 103 ? -4.428 8.253 17.787 1.00 94.62 103 ALA A C 1
ATOM 773 O O . ALA A 1 103 ? -3.902 8.881 16.866 1.00 94.62 103 ALA A O 1
ATOM 774 N N . CYS A 1 104 ? -4.535 6.923 17.787 1.00 93.25 104 CYS A N 1
ATOM 775 C CA . CYS A 1 104 ? -3.988 6.052 16.750 1.00 93.25 104 CYS A CA 1
ATOM 776 C C . CYS A 1 104 ? -4.609 6.339 15.367 1.00 93.25 104 CYS A C 1
ATOM 778 O O . CYS A 1 104 ? -3.889 6.552 14.393 1.00 93.25 104 CYS A O 1
ATOM 780 N N . ILE A 1 105 ? -5.938 6.495 15.277 1.00 94.19 105 ILE A N 1
ATOM 781 C CA . ILE A 1 105 ? -6.626 6.911 14.037 1.00 94.19 105 ILE A CA 1
ATOM 782 C C . ILE A 1 105 ? -6.077 8.249 13.518 1.00 94.19 105 ILE A C 1
ATOM 784 O O . ILE A 1 105 ? -5.875 8.417 12.313 1.00 94.19 105 ILE A O 1
ATOM 788 N N . SER A 1 106 ? -5.830 9.217 14.408 1.00 94.44 106 SER A N 1
ATOM 789 C CA . SER A 1 106 ? -5.260 10.508 14.011 1.00 94.44 106 SER A CA 1
ATOM 790 C C . SER A 1 106 ? -3.834 10.368 13.477 1.00 94.44 106 SER A C 1
ATOM 792 O O . SER A 1 106 ? -3.496 11.041 12.506 1.00 94.44 106 SER A O 1
ATOM 794 N N . GLN A 1 107 ? -3.011 9.509 14.082 1.00 92.31 107 GLN A N 1
ATOM 795 C CA . GLN A 1 107 ? -1.645 9.236 13.626 1.00 92.31 107 GLN A CA 1
ATOM 796 C C . GLN A 1 107 ? -1.640 8.554 12.252 1.00 92.31 107 GLN A C 1
ATOM 798 O O . GLN A 1 107 ? -0.957 9.031 11.349 1.00 92.31 107 GLN A O 1
ATOM 803 N N . LEU A 1 108 ? -2.474 7.527 12.047 1.00 91.75 108 LEU A N 1
ATOM 804 C CA . LEU A 1 108 ? -2.633 6.854 10.749 1.00 91.75 108 LEU A CA 1
ATOM 805 C C . LEU A 1 108 ? -3.063 7.833 9.647 1.00 91.75 108 LEU A C 1
ATOM 807 O O . LEU A 1 108 ? -2.557 7.790 8.529 1.00 91.75 108 LEU A O 1
ATOM 811 N N . LYS A 1 109 ? -3.952 8.778 9.969 1.00 91.44 109 LYS A N 1
ATOM 812 C CA . LYS A 1 109 ? -4.389 9.822 9.032 1.00 91.44 109 LYS A CA 1
ATOM 813 C C . LYS A 1 109 ? -3.278 10.816 8.675 1.00 91.44 109 LYS A C 1
ATOM 815 O O . LYS A 1 109 ? -3.307 11.405 7.595 1.00 91.44 109 LYS A O 1
ATOM 820 N N . THR A 1 110 ? -2.338 11.059 9.583 1.00 89.69 110 THR A N 1
ATOM 821 C CA . THR A 1 110 ? -1.149 11.875 9.303 1.00 89.69 110 THR A CA 1
ATOM 822 C C . THR A 1 110 ? -0.176 11.101 8.413 1.00 89.69 110 THR A C 1
ATOM 824 O O . THR A 1 110 ? 0.220 11.622 7.376 1.00 89.69 110 THR A O 1
ATOM 827 N N . LEU A 1 111 ? 0.080 9.823 8.717 1.00 85.62 111 LEU A N 1
ATOM 828 C CA . LEU A 1 111 ? 0.923 8.933 7.902 1.00 85.62 111 LEU A CA 1
ATOM 829 C C . LEU A 1 111 ? 0.412 8.739 6.464 1.00 85.62 111 LEU A C 1
ATOM 831 O O . LEU A 1 111 ? 1.209 8.562 5.540 1.00 85.62 111 LEU A O 1
ATOM 835 N N . GLU A 1 112 ? -0.907 8.777 6.259 1.00 83.94 112 GLU A N 1
ATOM 836 C CA . GLU A 1 112 ? -1.530 8.749 4.929 1.00 83.94 112 GLU A CA 1
ATOM 837 C C . GLU A 1 112 ? -1.212 10.027 4.128 1.00 83.94 112 GLU A C 1
ATOM 839 O O . GLU A 1 112 ? -0.939 9.970 2.929 1.00 83.94 112 GLU A O 1
ATOM 844 N N . ARG A 1 113 ? -1.209 11.192 4.790 1.00 81.25 113 ARG A N 1
ATOM 845 C CA . ARG A 1 113 ? -0.931 12.487 4.147 1.00 81.25 113 ARG A CA 1
ATOM 846 C C . ARG A 1 113 ? 0.547 12.723 3.891 1.00 81.25 113 ARG A C 1
ATOM 848 O O . ARG A 1 113 ? 0.886 13.346 2.888 1.00 81.25 113 ARG A O 1
ATOM 855 N N . ASP A 1 114 ? 1.401 12.197 4.756 1.00 75.25 114 ASP A N 1
ATOM 856 C CA . ASP A 1 114 ? 2.849 12.377 4.693 1.00 75.25 114 ASP A CA 1
ATOM 857 C C . ASP A 1 114 ? 3.533 11.418 3.704 1.00 75.25 114 ASP A C 1
ATOM 859 O O . ASP A 1 114 ? 4.733 11.207 3.799 1.00 75.25 114 ASP A O 1
ATOM 863 N N . SER A 1 115 ? 2.809 10.889 2.705 1.00 64.75 115 SER A N 1
ATOM 864 C CA . SER A 1 115 ? 3.297 9.954 1.665 1.00 64.75 115 SER A CA 1
ATOM 865 C C . SER A 1 115 ? 4.410 10.483 0.735 1.00 64.75 115 SER A C 1
ATOM 867 O O . SER A 1 115 ? 4.591 9.988 -0.379 1.00 64.75 115 SER A O 1
ATOM 869 N N . LYS A 1 116 ? 5.169 11.499 1.158 1.00 63.06 116 LYS A N 1
ATOM 870 C CA . LYS A 1 116 ? 6.368 11.960 0.464 1.00 63.06 116 LYS A CA 1
ATOM 871 C C . LYS A 1 116 ? 7.292 10.767 0.211 1.00 63.06 116 LYS A C 1
ATOM 873 O O . LYS A 1 116 ? 7.482 9.920 1.078 1.00 63.06 116 LYS A O 1
ATOM 878 N N . LEU A 1 117 ? 7.829 10.729 -1.008 1.00 57.19 117 LEU A N 1
ATOM 879 C CA . LEU A 1 117 ? 8.718 9.686 -1.516 1.00 57.19 117 LEU A CA 1
ATOM 880 C C . LEU A 1 117 ? 9.812 9.375 -0.483 1.00 57.19 117 LEU A C 1
ATOM 882 O O . LEU A 1 117 ? 10.608 10.252 -0.150 1.00 57.19 117 LEU A O 1
ATOM 886 N N . HIS A 1 118 ? 9.788 8.148 0.037 1.00 57.44 118 HIS A N 1
ATOM 887 C CA . HIS A 1 118 ? 10.678 7.660 1.084 1.00 57.44 118 HIS A CA 1
ATOM 888 C C . HIS A 1 118 ? 12.142 7.683 0.626 1.00 57.44 118 HIS A C 1
ATOM 890 O O . HIS A 1 118 ? 12.513 6.977 -0.311 1.00 57.44 118 HIS A O 1
ATOM 896 N N . ASP A 1 119 ? 12.977 8.451 1.326 1.00 49.16 119 ASP A N 1
ATOM 897 C CA . ASP A 1 119 ? 14.414 8.192 1.405 1.00 49.16 119 ASP A CA 1
ATOM 898 C C . ASP A 1 119 ? 14.630 7.397 2.698 1.00 49.16 119 ASP A C 1
ATOM 900 O O . ASP A 1 119 ? 14.464 7.912 3.808 1.00 49.16 119 ASP A O 1
ATOM 904 N N . GLY A 1 120 ? 14.820 6.086 2.540 1.00 54.94 120 GLY A N 1
ATOM 905 C CA . GLY A 1 120 ? 14.765 5.116 3.628 1.00 54.94 120 GLY A CA 1
ATOM 906 C C . GLY A 1 120 ? 15.814 5.404 4.693 1.00 54.94 120 GLY A C 1
ATOM 907 O O . GLY A 1 120 ? 16.968 5.658 4.358 1.00 54.94 120 GLY A O 1
ATOM 908 N N . THR A 1 121 ? 15.400 5.371 5.966 1.00 53.81 121 THR A N 1
ATOM 909 C CA . THR A 1 121 ? 16.183 4.919 7.146 1.00 53.81 121 THR A CA 1
ATOM 910 C C . THR A 1 121 ? 15.633 5.447 8.477 1.00 53.81 121 THR A C 1
ATOM 912 O O . THR A 1 121 ? 15.848 4.802 9.499 1.00 53.81 121 THR A O 1
ATOM 915 N N . SER A 1 122 ? 14.920 6.580 8.505 1.00 54.84 122 SER A N 1
ATOM 916 C CA . SER A 1 122 ? 14.483 7.220 9.765 1.00 54.84 122 SER A CA 1
ATOM 917 C C . SER A 1 122 ? 12.976 7.122 10.034 1.00 54.84 122 SER A C 1
ATOM 919 O O . SER A 1 122 ? 12.570 6.888 11.172 1.00 54.84 122 SER A O 1
ATOM 921 N N . GLU A 1 123 ? 12.134 7.315 9.017 1.00 59.94 123 GLU A N 1
ATOM 922 C CA . GLU A 1 123 ? 10.673 7.419 9.195 1.00 59.94 123 GLU A CA 1
ATOM 923 C C . GLU A 1 123 ? 9.970 6.050 9.257 1.00 59.94 123 GLU A C 1
ATOM 925 O O . GLU A 1 123 ? 8.935 5.923 9.914 1.00 59.94 123 GLU A O 1
ATOM 930 N N . ASP A 1 124 ? 10.595 5.002 8.705 1.00 65.88 124 ASP A N 1
ATOM 931 C CA . ASP A 1 124 ? 10.069 3.626 8.681 1.00 65.88 124 ASP A CA 1
ATOM 932 C C . ASP A 1 124 ? 9.833 3.049 10.085 1.00 65.88 124 ASP A C 1
ATOM 934 O O . ASP A 1 124 ? 8.905 2.274 10.309 1.00 65.88 124 ASP A O 1
ATOM 938 N N . SER A 1 125 ? 10.656 3.449 11.059 1.00 70.88 125 SER A N 1
ATOM 939 C CA . SER A 1 125 ? 10.532 2.986 12.445 1.00 70.88 125 SER A CA 1
ATOM 940 C C . SER A 1 125 ? 9.289 3.566 13.123 1.00 70.88 125 SER A C 1
ATOM 942 O O . SER A 1 125 ? 8.539 2.842 13.774 1.00 70.88 125 SER A O 1
ATOM 944 N N . ALA A 1 126 ? 9.025 4.864 12.939 1.00 79.44 126 ALA A N 1
ATOM 945 C CA . ALA A 1 126 ? 7.871 5.522 13.547 1.00 79.44 126 ALA A CA 1
ATOM 946 C C . ALA A 1 126 ? 6.553 5.026 12.939 1.00 79.44 126 ALA A C 1
ATOM 948 O O . ALA A 1 126 ? 5.595 4.775 13.670 1.00 79.44 126 ALA A O 1
ATOM 949 N N . GLU A 1 127 ? 6.516 4.835 11.619 1.00 84.19 127 GLU A N 1
ATOM 950 C CA . GLU A 1 127 ? 5.367 4.234 10.946 1.00 84.19 127 GLU A CA 1
ATOM 951 C C . GLU A 1 127 ? 5.103 2.812 11.449 1.00 84.19 127 GLU A C 1
ATOM 953 O O . GLU A 1 127 ? 3.973 2.499 11.826 1.00 84.19 127 GLU A O 1
ATOM 958 N N . LEU A 1 128 ? 6.139 1.970 11.524 1.00 84.81 128 LEU A N 1
ATOM 959 C CA . LEU A 1 128 ? 5.996 0.598 12.004 1.00 84.81 128 LEU A CA 1
ATOM 960 C C . LEU A 1 128 ? 5.465 0.548 13.442 1.00 84.81 128 LEU A C 1
ATOM 962 O O . LEU A 1 128 ? 4.614 -0.288 13.742 1.00 84.81 128 LEU A O 1
ATOM 966 N N . VAL A 1 129 ? 5.910 1.456 14.318 1.00 89.25 129 VAL A N 1
ATOM 967 C CA . VAL A 1 129 ? 5.380 1.569 15.688 1.00 89.25 129 VAL A CA 1
ATOM 968 C C . VAL A 1 129 ? 3.883 1.883 15.681 1.00 89.25 129 VAL A C 1
ATOM 970 O O . VAL A 1 129 ? 3.131 1.210 16.381 1.00 89.25 129 VAL A O 1
ATOM 973 N N . VAL A 1 130 ? 3.430 2.855 14.882 1.00 89.94 130 VAL A N 1
ATOM 974 C CA . VAL A 1 130 ? 2.001 3.220 14.814 1.00 89.94 130 VAL A CA 1
ATOM 975 C C . VAL A 1 130 ? 1.160 2.074 14.244 1.00 89.94 130 VAL A C 1
ATOM 977 O O . VAL A 1 130 ? 0.077 1.797 14.758 1.00 89.94 130 VAL A O 1
ATOM 980 N N . LEU A 1 131 ? 1.652 1.383 13.210 1.00 90.81 131 LEU A N 1
ATOM 981 C CA . LEU A 1 131 ? 0.968 0.224 12.628 1.00 90.81 131 LEU A CA 1
ATOM 982 C C . LEU A 1 131 ? 0.852 -0.926 13.635 1.00 90.81 131 LEU A C 1
ATOM 984 O O . LEU A 1 131 ? -0.222 -1.504 13.776 1.00 90.81 131 LEU A O 1
ATOM 988 N N . THR A 1 132 ? 1.928 -1.207 14.372 1.00 91.38 132 THR A N 1
ATOM 989 C CA . THR A 1 132 ? 1.949 -2.263 15.396 1.00 91.38 132 THR A CA 1
ATOM 990 C C . THR A 1 132 ? 0.994 -1.918 16.539 1.00 91.38 132 THR A C 1
ATOM 992 O O . THR A 1 132 ? 0.191 -2.749 16.944 1.00 91.38 132 THR A O 1
ATOM 995 N N . GLN A 1 133 ? 0.989 -0.659 16.994 1.00 92.38 133 GLN A N 1
ATOM 996 C CA . GLN A 1 133 ? 0.044 -0.193 18.010 1.00 92.38 133 GLN A CA 1
ATOM 997 C C . GLN A 1 133 ? -1.418 -0.346 17.554 1.00 92.38 133 GLN A C 1
ATOM 999 O O . GLN A 1 133 ? -2.273 -0.749 18.341 1.00 92.38 133 GLN A O 1
ATOM 1004 N N . ALA A 1 134 ? -1.722 -0.039 16.289 1.00 91.62 134 ALA A N 1
ATOM 1005 C CA . ALA A 1 134 ? -3.063 -0.217 15.736 1.00 91.62 134 ALA A CA 1
ATOM 1006 C C . ALA A 1 134 ? -3.490 -1.696 15.710 1.00 91.62 134 ALA A C 1
ATOM 1008 O O . ALA A 1 134 ? -4.637 -2.011 16.034 1.00 91.62 134 ALA A O 1
ATOM 1009 N N . GLU A 1 135 ? -2.574 -2.592 15.339 1.00 92.62 135 GLU A N 1
ATOM 1010 C CA . GLU A 1 135 ? -2.788 -4.045 15.319 1.00 92.62 135 GLU A CA 1
ATOM 1011 C C . GLU A 1 135 ? -3.016 -4.602 16.730 1.00 92.62 135 GLU A C 1
ATOM 1013 O O . GLU A 1 135 ? -3.972 -5.351 16.948 1.00 92.62 135 GLU A O 1
ATOM 1018 N N . ASP A 1 136 ? -2.210 -4.179 17.703 1.00 91.81 136 ASP A N 1
ATOM 1019 C CA . ASP A 1 136 ? -2.348 -4.573 19.108 1.00 91.81 136 ASP A CA 1
ATOM 1020 C C . ASP A 1 136 ? -3.694 -4.116 19.689 1.00 91.81 136 ASP A C 1
ATOM 1022 O O . ASP A 1 136 ? -4.387 -4.882 20.368 1.00 91.81 136 ASP A O 1
ATOM 1026 N N . LEU A 1 137 ? -4.115 -2.884 19.373 1.00 91.75 137 LEU A N 1
ATOM 1027 C CA . LEU A 1 137 ? -5.417 -2.358 19.782 1.00 91.75 137 LEU A CA 1
ATOM 1028 C C . LEU A 1 137 ? -6.567 -3.167 19.185 1.00 91.75 137 LEU A C 1
ATOM 1030 O O . LEU A 1 137 ? -7.482 -3.548 19.911 1.00 91.75 137 LEU A O 1
ATOM 1034 N N . LEU A 1 138 ? -6.529 -3.459 17.885 1.00 91.00 138 LEU A N 1
ATOM 1035 C CA . LEU A 1 138 ? -7.563 -4.260 17.227 1.00 91.00 138 LEU A CA 1
ATOM 1036 C C . LEU A 1 138 ? -7.617 -5.685 17.783 1.00 91.00 138 LEU A C 1
ATOM 1038 O O . LEU A 1 138 ? -8.705 -6.185 18.072 1.00 91.00 138 LEU A O 1
ATOM 1042 N N . THR A 1 139 ? -6.459 -6.286 18.046 1.00 91.12 139 THR A N 1
ATOM 1043 C CA . THR A 1 139 ? -6.357 -7.605 18.682 1.00 91.12 139 THR A CA 1
ATOM 1044 C C . THR A 1 139 ? -6.972 -7.593 20.083 1.00 91.12 139 THR A C 1
ATOM 1046 O O . THR A 1 139 ? -7.725 -8.498 20.436 1.00 91.12 139 THR A O 1
ATOM 1049 N N . SER A 1 140 ? -6.735 -6.533 20.863 1.00 89.75 140 SER A N 1
ATOM 1050 C CA . SER A 1 140 ? -7.343 -6.332 22.187 1.00 89.75 140 SER A CA 1
ATOM 1051 C C . SER A 1 140 ? -8.873 -6.171 22.130 1.00 89.75 140 SER A C 1
ATOM 1053 O O . SER A 1 140 ? -9.583 -6.596 23.042 1.00 89.75 140 SER A O 1
ATOM 1055 N N . ILE A 1 141 ? -9.408 -5.623 21.031 1.00 87.94 141 ILE A N 1
ATOM 1056 C CA . ILE A 1 141 ? -10.857 -5.531 20.758 1.00 87.94 141 ILE A CA 1
ATOM 1057 C C . ILE A 1 141 ? -11.437 -6.886 20.296 1.00 87.94 141 ILE A C 1
ATOM 1059 O O . ILE A 1 141 ? -12.651 -7.084 20.311 1.00 87.94 141 ILE A O 1
ATOM 1063 N N . GLY A 1 142 ? -10.586 -7.843 19.915 1.00 86.31 142 GLY A N 1
ATOM 1064 C CA . GLY A 1 142 ? -10.989 -9.127 19.340 1.00 86.31 142 GLY A CA 1
ATOM 1065 C C . GLY A 1 142 ? -11.202 -9.089 17.823 1.00 86.31 142 GLY A C 1
ATOM 1066 O O . GLY A 1 142 ? -11.898 -9.948 17.284 1.00 86.31 142 GLY A O 1
ATOM 1067 N N . VAL A 1 143 ? -10.633 -8.097 17.132 1.00 84.50 143 VAL A N 1
ATOM 1068 C CA . VAL A 1 143 ? -10.640 -7.983 15.667 1.00 84.50 143 VAL A CA 1
ATOM 1069 C C . VAL A 1 143 ? -9.295 -8.461 15.126 1.00 84.50 143 VAL A C 1
ATOM 1071 O O . VAL A 1 143 ? -8.274 -7.814 15.342 1.00 84.50 143 VAL A O 1
ATOM 1074 N N . ASP A 1 144 ? -9.298 -9.575 14.394 1.00 80.88 144 ASP A N 1
ATOM 1075 C CA . ASP A 1 144 ? -8.094 -10.088 13.737 1.00 80.88 144 ASP A CA 1
ATOM 1076 C C . ASP A 1 144 ? -7.945 -9.504 12.327 1.00 80.88 144 ASP A C 1
ATOM 1078 O O . ASP A 1 144 ? -8.673 -9.857 11.396 1.00 80.88 144 ASP A O 1
ATOM 1082 N N . VAL A 1 145 ? -6.974 -8.609 12.170 1.00 74.44 145 VAL A N 1
ATOM 1083 C CA . VAL A 1 145 ? -6.693 -7.912 10.909 1.00 74.44 145 VAL A CA 1
ATOM 1084 C C . VAL A 1 145 ? -5.935 -8.795 9.915 1.00 74.44 145 VAL A C 1
ATOM 1086 O O . VAL A 1 145 ? -5.914 -8.484 8.731 1.00 74.44 145 VAL A O 1
ATOM 1089 N N . THR A 1 146 ? -5.351 -9.918 10.352 1.00 71.25 146 THR A N 1
ATOM 1090 C CA . THR A 1 146 ? -4.651 -10.855 9.449 1.00 71.25 146 THR A CA 1
ATOM 1091 C C . THR A 1 146 ? -5.606 -11.652 8.558 1.00 71.25 146 THR A C 1
ATOM 1093 O O . THR A 1 14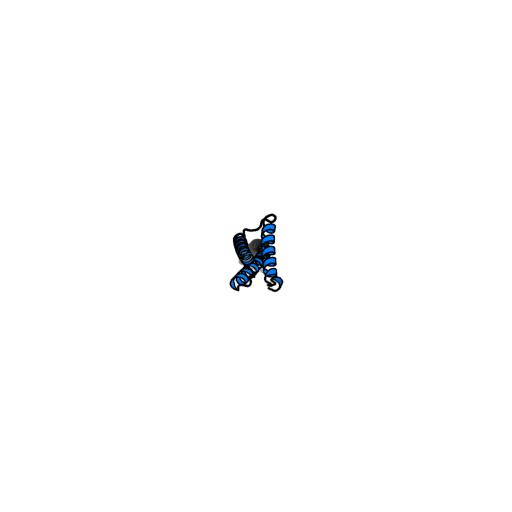6 ? -5.174 -12.306 7.610 1.00 71.25 146 THR A O 1
ATOM 1096 N N . THR A 1 147 ? -6.908 -11.584 8.855 1.00 63.75 147 THR A N 1
ATOM 1097 C CA . THR A 1 147 ? -7.975 -12.254 8.102 1.00 63.75 147 THR A CA 1
ATOM 1098 C C . THR A 1 147 ? -8.636 -11.376 7.029 1.00 63.75 147 THR A C 1
ATOM 1100 O O . THR A 1 147 ? -9.485 -11.882 6.292 1.00 63.75 147 THR A O 1
ATOM 1103 N N . LEU A 1 148 ? -8.260 -10.092 6.939 1.00 59.09 148 LEU A N 1
ATOM 1104 C CA . LEU A 1 148 ? -8.779 -9.091 5.992 1.00 59.09 148 LEU A CA 1
ATOM 1105 C C . LEU A 1 148 ? -7.845 -8.903 4.791 1.00 59.09 148 LEU A C 1
ATOM 1107 O O . LEU A 1 148 ? -8.386 -8.753 3.672 1.00 59.09 148 LEU A O 1
#

Foldseek 3Di:
DDDDDPPPPPPPPVVVVVVVVVVVVVVVVVVVVVVVVVVVCVVVVVVVVVVVVVVVVVVVVVVVVCVVVVVLLVLLVLLLVLLVVCLVVVLQPDPVLNVLSVVLNVVSVVVNVPPPDDPDDPVVVVSVVSSVSSCVSCVVSVHHSVVD

InterPro domains:
  IPR019191 Essential protein Yae1, N-terminal [PF09811] (47-82)
  IPR038881 Yae1-like [PTHR18829] (6-123)

Radius of gyration: 41.36 Å; chains: 1; bounding box: 54×25×142 Å

Sequence (148 aa):
MAVPLDSRSDSDDGFQDFLSDNSGDQEALLTQESAALERRMKTMGIRDGLELGKEITLQEGFDAGYAQGAARSFRVGTLRGALETAVRCGLTNDEAMLTEARACISQLKTLERDSKLHDGTSEDSAELVVLTQAEDLLTSIGVDVTTL